Protein AF-A0A183DED2-F1 (afdb_monomer_lite)

Sequence (76 aa):
MRRGVIDLDLYKNTPKELLVGQISILGGCSAWLLLATFARLPVSTTHSITGATVGFGLVTRGGYGIQWAQIIEIGE

Secondary structure (DSSP, 8-state):
--SSSB-SGGGTT-HHHHHHHHHHHHHHHHHHHHHHHHTT----HHHHHHHHHHHHHHHHHGGGGB-HHHHHHHH-

Structure (mmCIF, N/CA/C/O backbone):
data_AF-A0A183DED2-F1
#
_entry.id   AF-A0A183DED2-F1
#
loop_
_atom_site.group_PDB
_atom_site.id
_atom_site.type_symbol
_atom_site.label_atom_id
_atom_site.label_alt_id
_atom_site.label_comp_id
_atom_site.label_asym_id
_atom_site.label_entity_id
_atom_site.label_seq_id
_atom_site.pdbx_PDB_ins_code
_atom_site.Cartn_x
_atom_site.Cartn_y
_atom_site.Cartn_z
_atom_site.occupancy
_atom_site.B_iso_or_equiv
_atom_site.auth_seq_id
_atom_site.auth_comp_id
_atom_site.auth_asym_id
_atom_site.auth_atom_id
_atom_site.pdbx_PDB_model_num
ATOM 1 N N . MET A 1 1 ? 2.584 2.663 6.083 1.00 59.34 1 MET A N 1
ATOM 2 C CA . MET A 1 1 ? 1.441 3.546 5.766 1.00 59.34 1 MET A CA 1
ATOM 3 C C . MET A 1 1 ? 1.961 4.957 5.528 1.00 59.34 1 MET A C 1
ATOM 5 O O . MET A 1 1 ? 2.727 5.448 6.353 1.00 59.34 1 MET A O 1
ATOM 9 N N . ARG A 1 2 ? 1.606 5.583 4.398 1.00 64.44 2 ARG A N 1
ATOM 10 C CA . ARG A 1 2 ? 1.956 6.986 4.113 1.00 64.44 2 ARG A CA 1
ATOM 11 C C . ARG A 1 2 ? 1.106 7.894 5.011 1.00 64.44 2 ARG A C 1
ATOM 13 O O . ARG A 1 2 ? -0.092 7.657 5.150 1.00 64.44 2 ARG A O 1
ATOM 20 N N . ARG A 1 3 ? 1.726 8.889 5.654 1.00 61.88 3 ARG A N 1
ATOM 21 C CA . ARG A 1 3 ? 1.002 9.844 6.510 1.00 61.88 3 ARG A CA 1
ATOM 22 C C . ARG A 1 3 ? 0.046 10.672 5.646 1.00 61.88 3 ARG A C 1
ATOM 24 O O . ARG A 1 3 ? 0.450 11.110 4.574 1.00 61.88 3 ARG A O 1
ATOM 31 N N . GLY A 1 4 ? -1.190 10.836 6.117 1.00 66.25 4 GLY A N 1
ATOM 32 C CA . GLY A 1 4 ? -2.206 11.689 5.499 1.00 66.25 4 GLY A CA 1
ATOM 33 C C . GLY A 1 4 ? -3.242 10.980 4.612 1.00 66.25 4 GLY A C 1
ATOM 34 O O . GLY A 1 4 ? -4.411 11.328 4.654 1.00 66.25 4 GLY A O 1
ATOM 35 N N . VAL A 1 5 ? -2.878 9.908 3.900 1.00 71.44 5 VAL A N 1
ATOM 36 C CA . VAL A 1 5 ? -3.794 9.229 2.948 1.00 71.44 5 VAL A CA 1
ATOM 37 C C . VAL A 1 5 ? -5.074 8.680 3.609 1.00 71.44 5 VAL A C 1
ATOM 39 O O . VAL A 1 5 ? -6.114 8.581 2.960 1.00 71.44 5 VAL A O 1
ATOM 42 N N . ILE A 1 6 ? -5.011 8.329 4.896 1.00 73.25 6 ILE A N 1
ATOM 43 C CA . ILE A 1 6 ? -6.149 7.834 5.682 1.00 73.25 6 ILE A CA 1
ATOM 44 C C . ILE A 1 6 ? -6.312 8.724 6.910 1.00 73.25 6 ILE A C 1
ATOM 46 O O . ILE A 1 6 ? -5.328 9.012 7.599 1.00 73.25 6 ILE A O 1
ATOM 50 N N . ASP A 1 7 ? -7.556 9.102 7.197 1.00 73.50 7 ASP A N 1
ATOM 51 C CA . ASP A 1 7 ? -7.918 9.834 8.406 1.00 73.50 7 ASP A CA 1
ATOM 52 C C . ASP A 1 7 ? -7.746 8.929 9.641 1.00 73.50 7 ASP A C 1
ATOM 54 O O . ASP A 1 7 ? -8.430 7.915 9.804 1.00 73.50 7 ASP A O 1
ATOM 58 N N . LEU A 1 8 ? -6.771 9.266 10.489 1.00 70.44 8 LEU A N 1
ATOM 59 C CA . LEU A 1 8 ? -6.421 8.502 11.689 1.00 70.44 8 LEU A CA 1
ATOM 60 C C . LEU A 1 8 ? -7.367 8.776 12.867 1.00 70.44 8 LEU A C 1
ATOM 62 O O . LEU A 1 8 ? -7.435 7.951 13.782 1.00 70.44 8 LEU A O 1
ATOM 66 N N . ASP A 1 9 ? -8.107 9.889 12.858 1.00 73.06 9 ASP A N 1
ATOM 67 C CA . ASP A 1 9 ? -9.068 10.214 13.916 1.00 73.06 9 ASP A CA 1
ATOM 68 C C . ASP A 1 9 ? -10.254 9.242 13.899 1.00 73.06 9 ASP A C 1
ATOM 70 O O . ASP A 1 9 ? -10.747 8.854 14.961 1.00 73.06 9 ASP A O 1
ATOM 74 N N . LEU A 1 10 ? -10.621 8.718 12.724 1.00 69.25 10 LEU A N 1
ATOM 75 C CA . LEU A 1 10 ? -11.626 7.653 12.579 1.00 69.25 10 LEU A CA 1
ATOM 76 C C . LEU A 1 10 ? -11.266 6.355 13.317 1.00 69.25 10 LEU A C 1
ATO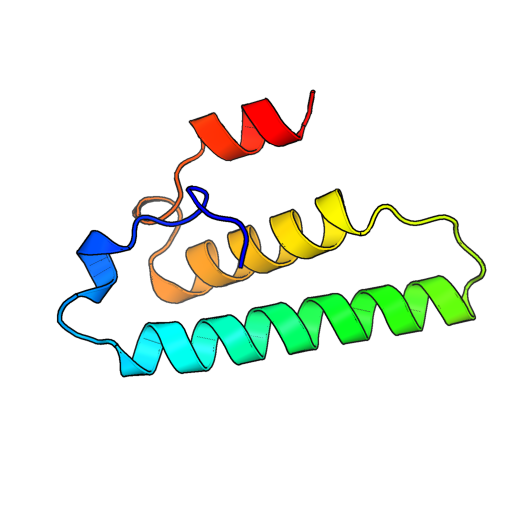M 78 O O . LEU A 1 10 ? -12.148 5.563 13.649 1.00 69.25 10 LEU A O 1
ATOM 82 N N . TYR A 1 11 ? -9.982 6.133 13.589 1.00 69.62 11 TYR A N 1
ATOM 83 C CA . TYR A 1 11 ? -9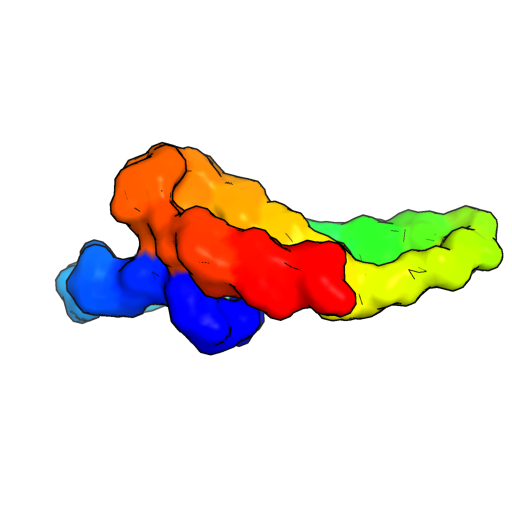.485 4.901 14.192 1.00 69.62 11 TYR A CA 1
ATOM 84 C C . TYR A 1 11 ? -8.986 5.071 15.633 1.00 69.62 11 TYR A C 1
ATOM 86 O O . TYR A 1 11 ? -8.525 4.098 16.237 1.00 69.62 11 TYR A O 1
ATOM 94 N N . LYS A 1 12 ? -9.117 6.267 16.229 1.00 72.19 12 LYS A N 1
ATOM 95 C CA . LYS A 1 12 ? -8.728 6.530 17.629 1.00 72.19 12 LYS A CA 1
ATOM 96 C C . LYS A 1 12 ? -9.375 5.569 18.629 1.00 72.19 12 LYS A C 1
ATOM 98 O O . LYS A 1 12 ? -8.750 5.205 19.619 1.00 72.19 12 LYS A O 1
ATOM 103 N N . ASN A 1 13 ? -10.607 5.137 18.356 1.00 77.50 13 ASN A N 1
ATOM 104 C CA . ASN A 1 13 ? -11.365 4.229 19.222 1.00 77.50 13 ASN A CA 1
ATOM 105 C C . ASN A 1 13 ? -11.105 2.734 18.930 1.00 77.50 13 ASN A C 1
ATOM 107 O O . ASN A 1 13 ? -11.512 1.876 19.712 1.00 77.50 13 ASN A O 1
ATOM 111 N N . THR A 1 14 ? -10.401 2.401 17.840 1.00 79.12 14 THR A N 1
ATOM 112 C CA . THR A 1 14 ? -10.127 1.018 17.404 1.00 79.12 14 THR A CA 1
ATOM 113 C C . THR A 1 14 ? -8.684 0.851 16.889 1.00 79.12 14 THR A C 1
ATOM 115 O O . THR A 1 14 ? -8.456 0.519 15.724 1.00 79.12 14 THR A O 1
ATOM 118 N N . PRO A 1 15 ? -7.660 0.979 17.757 1.00 77.88 15 PRO A N 1
ATOM 119 C CA . PRO A 1 15 ? -6.250 0.890 17.346 1.00 77.88 15 PRO A CA 1
ATOM 120 C C . PRO A 1 15 ? -5.868 -0.474 16.741 1.00 77.88 15 PRO A C 1
ATOM 122 O O . PRO A 1 15 ? -4.965 -0.566 15.911 1.00 77.88 15 PRO A O 1
ATOM 125 N N . LYS A 1 16 ? -6.588 -1.540 17.107 1.00 80.31 16 LYS A N 1
ATOM 126 C CA . LYS A 1 16 ? -6.420 -2.886 16.536 1.00 80.31 16 LYS A CA 1
ATOM 127 C C . LYS A 1 16 ? -6.710 -2.950 15.031 1.00 80.31 16 LYS A C 1
ATOM 129 O O . LYS A 1 16 ? -6.031 -3.687 14.324 1.00 80.31 16 LYS A O 1
ATOM 134 N N . GLU A 1 17 ? -7.663 -2.160 14.531 1.00 79.38 17 GLU A N 1
ATOM 135 C CA . GLU A 1 17 ? -7.994 -2.111 13.098 1.00 79.38 17 GLU A CA 1
ATOM 136 C C . GLU A 1 17 ? -6.860 -1.460 12.295 1.00 79.38 17 GLU A C 1
ATOM 138 O O . GLU A 1 17 ? -6.502 -1.948 11.224 1.00 79.38 17 GLU A O 1
ATOM 143 N N . LEU A 1 18 ? -6.228 -0.415 12.846 1.00 80.25 18 LEU A N 1
ATOM 144 C CA . LEU A 1 18 ? -5.051 0.211 12.235 1.00 80.25 18 LEU A CA 1
ATOM 145 C C . LEU A 1 18 ? -3.870 -0.746 12.158 1.00 80.25 18 LEU A C 1
ATOM 147 O O . LEU A 1 18 ? -3.185 -0.781 11.140 1.00 80.25 18 LEU A O 1
ATOM 151 N N . LEU A 1 19 ? -3.619 -1.509 13.223 1.00 84.56 19 LEU A N 1
ATOM 152 C CA . LEU A 1 19 ? -2.486 -2.428 13.273 1.00 84.56 19 LEU A CA 1
ATOM 153 C C . LEU A 1 19 ? -2.615 -3.520 12.203 1.00 84.56 19 LEU A C 1
ATOM 155 O O . LEU A 1 19 ? -1.685 -3.740 11.428 1.00 84.56 19 LEU A O 1
ATOM 159 N N . VAL A 1 20 ? -3.793 -4.145 12.116 1.00 85.25 20 VAL A N 1
ATOM 160 C CA . VAL A 1 20 ? -4.112 -5.125 11.067 1.00 85.25 20 VAL A CA 1
ATOM 161 C C . VAL A 1 20 ? -3.947 -4.487 9.691 1.00 85.25 20 VAL A C 1
ATOM 163 O O . VAL A 1 20 ? -3.299 -5.060 8.820 1.00 85.25 20 VAL A O 1
ATOM 166 N N . GLY A 1 21 ? -4.432 -3.257 9.524 1.00 84.94 21 GLY A N 1
ATOM 167 C CA . GLY A 1 21 ? -4.279 -2.515 8.284 1.00 84.94 21 GLY A CA 1
ATOM 168 C C . GLY A 1 21 ? -2.852 -2.252 7.860 1.00 84.94 21 GLY A C 1
ATOM 169 O O . GLY A 1 21 ? -2.503 -2.444 6.699 1.00 84.94 21 GLY A O 1
ATOM 170 N N . GLN A 1 22 ? -1.992 -1.856 8.792 1.00 84.69 22 GLN A N 1
ATOM 171 C CA . GLN A 1 22 ? -0.584 -1.634 8.492 1.00 84.69 22 GLN A CA 1
ATOM 172 C C . GLN A 1 22 ? 0.117 -2.923 8.064 1.00 84.69 22 GLN A C 1
ATOM 174 O O . GLN A 1 22 ? 0.902 -2.888 7.115 1.00 84.69 22 GLN A O 1
ATOM 179 N N . ILE A 1 23 ? -0.204 -4.052 8.698 1.00 89.12 23 ILE A N 1
ATOM 180 C CA . ILE A 1 23 ? 0.327 -5.363 8.312 1.00 89.12 23 ILE A CA 1
ATOM 181 C C . ILE A 1 23 ? -0.185 -5.756 6.920 1.00 89.12 23 ILE A C 1
ATOM 183 O O . ILE A 1 23 ? 0.610 -6.178 6.081 1.00 89.12 23 ILE A O 1
ATOM 187 N N . SER A 1 24 ? -1.471 -5.547 6.626 1.00 87.62 24 SER A N 1
ATOM 188 C CA . SER A 1 24 ? -2.048 -5.801 5.300 1.00 87.62 24 SER A CA 1
ATOM 189 C C . SER A 1 24 ? -1.422 -4.928 4.208 1.00 87.62 24 SER A C 1
ATOM 191 O O . SER A 1 24 ? -1.078 -5.441 3.145 1.00 87.62 24 SER A O 1
ATOM 193 N N . ILE A 1 25 ? -1.213 -3.631 4.466 1.00 87.81 25 ILE A N 1
ATOM 194 C CA . ILE A 1 25 ? -0.574 -2.699 3.521 1.00 87.81 25 ILE A CA 1
ATOM 195 C C . ILE A 1 25 ? 0.864 -3.137 3.225 1.00 87.81 25 ILE A C 1
ATOM 197 O O . ILE A 1 25 ? 1.273 -3.156 2.065 1.00 87.81 25 ILE A O 1
ATOM 201 N N . LEU A 1 26 ? 1.637 -3.488 4.258 1.00 88.31 26 LEU A N 1
ATOM 202 C CA . LEU A 1 26 ? 3.014 -3.960 4.094 1.00 88.31 26 LEU A CA 1
ATOM 203 C C . LEU A 1 26 ? 3.062 -5.292 3.345 1.00 88.31 26 LEU A C 1
ATOM 205 O O . LEU A 1 26 ? 3.869 -5.437 2.432 1.00 88.31 26 LEU A O 1
ATOM 209 N N . GLY A 1 27 ? 2.179 -6.232 3.689 1.00 90.25 27 GLY A N 1
ATOM 210 C CA . GLY A 1 27 ? 2.076 -7.530 3.027 1.00 90.25 27 GLY A CA 1
ATOM 211 C C . GLY A 1 27 ? 1.714 -7.403 1.548 1.00 90.25 27 GLY A C 1
ATOM 212 O O . GLY A 1 27 ? 2.406 -7.964 0.704 1.00 90.25 27 GLY A O 1
ATOM 213 N N . GLY A 1 28 ? 0.689 -6.613 1.217 1.00 87.38 28 GLY A N 1
ATOM 214 C CA . GLY A 1 28 ? 0.264 -6.383 -0.166 1.00 87.38 28 GLY A CA 1
ATOM 215 C C . GLY A 1 28 ? 1.315 -5.645 -0.996 1.00 87.38 28 GLY A C 1
ATOM 216 O O . GLY A 1 28 ? 1.621 -6.057 -2.113 1.00 87.38 28 GLY A O 1
ATOM 217 N N . CYS A 1 29 ? 1.928 -4.600 -0.431 1.00 88.69 29 CYS A N 1
ATOM 218 C CA . CYS A 1 29 ? 3.014 -3.876 -1.091 1.00 88.69 29 CYS A CA 1
ATOM 219 C C . CYS A 1 29 ? 4.232 -4.786 -1.315 1.00 88.69 29 CYS A C 1
ATOM 221 O O . CYS A 1 29 ? 4.772 -4.824 -2.415 1.00 88.69 29 CYS A O 1
ATOM 223 N N . SER A 1 30 ? 4.627 -5.572 -0.310 1.00 88.69 30 SER A N 1
ATOM 224 C CA . SER A 1 30 ? 5.739 -6.523 -0.417 1.00 88.69 30 SER A CA 1
ATOM 225 C C . SER A 1 30 ? 5.464 -7.603 -1.464 1.00 88.69 30 SER A C 1
ATOM 227 O O . SER A 1 30 ? 6.308 -7.846 -2.319 1.00 88.69 30 SER A O 1
ATOM 229 N N . ALA A 1 31 ? 4.265 -8.194 -1.476 1.00 89.75 31 ALA A N 1
ATOM 230 C CA . ALA A 1 31 ? 3.875 -9.178 -2.484 1.00 89.75 31 ALA A CA 1
ATOM 231 C C . ALA A 1 31 ? 3.939 -8.598 -3.907 1.00 89.75 31 ALA A C 1
ATOM 233 O O . ALA A 1 31 ? 4.487 -9.232 -4.808 1.00 89.75 31 ALA A O 1
ATOM 234 N N . TRP A 1 32 ? 3.444 -7.371 -4.102 1.00 86.25 32 TRP A N 1
ATOM 235 C CA . TRP A 1 32 ? 3.511 -6.680 -5.391 1.00 86.25 32 TRP A CA 1
ATOM 236 C C . TRP A 1 32 ? 4.949 -6.360 -5.815 1.00 86.25 32 TRP A C 1
ATOM 238 O O . TRP A 1 32 ? 5.333 -6.606 -6.957 1.00 86.25 32 TRP A O 1
ATOM 248 N N . LEU A 1 33 ? 5.772 -5.864 -4.888 1.00 86.75 33 LEU A N 1
ATOM 249 C CA . LEU A 1 33 ? 7.181 -5.570 -5.147 1.00 86.75 33 LEU A CA 1
ATOM 250 C C . LEU A 1 33 ? 7.982 -6.838 -5.452 1.00 86.75 33 LEU A C 1
ATOM 252 O O . LEU A 1 33 ? 8.826 -6.814 -6.343 1.00 86.75 33 LEU A O 1
ATOM 256 N N . LEU A 1 34 ? 7.707 -7.950 -4.768 1.00 88.31 34 LEU A N 1
ATOM 257 C CA . LEU A 1 34 ? 8.334 -9.244 -5.043 1.00 88.31 34 LEU A CA 1
ATOM 258 C C . LEU A 1 34 ? 7.966 -9.754 -6.439 1.00 88.31 34 LEU A C 1
ATOM 260 O O . LEU A 1 34 ? 8.854 -10.163 -7.187 1.00 88.31 34 LEU A O 1
ATOM 264 N N . LEU A 1 35 ? 6.688 -9.663 -6.823 1.00 87.31 35 LEU A N 1
ATOM 265 C CA . LEU A 1 35 ? 6.233 -10.000 -8.174 1.00 87.31 35 LEU A CA 1
ATOM 266 C C . LEU A 1 35 ? 6.915 -9.127 -9.236 1.00 87.31 35 LEU A C 1
ATOM 268 O O . LEU A 1 35 ? 7.435 -9.649 -10.221 1.00 87.31 35 LEU A O 1
ATOM 272 N N . ALA A 1 36 ? 6.976 -7.813 -9.022 1.00 85.75 36 ALA A N 1
ATOM 273 C CA . ALA A 1 36 ? 7.621 -6.887 -9.951 1.00 85.75 36 ALA A CA 1
ATOM 274 C C . ALA A 1 36 ? 9.140 -7.108 -10.054 1.00 85.75 36 ALA A C 1
ATOM 276 O O . ALA A 1 36 ? 9.703 -7.037 -11.147 1.00 85.75 36 ALA A O 1
ATOM 277 N N . THR A 1 37 ? 9.789 -7.443 -8.934 1.00 85.38 37 THR A N 1
ATOM 278 C CA . THR A 1 37 ? 11.214 -7.807 -8.888 1.00 85.38 37 THR A CA 1
ATOM 279 C C . THR A 1 37 ? 11.471 -9.068 -9.707 1.00 85.38 37 THR A C 1
ATOM 281 O O . THR A 1 37 ? 12.416 -9.109 -10.495 1.00 85.38 37 THR A O 1
ATOM 284 N N . PHE A 1 38 ? 10.603 -10.078 -9.586 1.00 87.25 38 PHE A N 1
ATOM 285 C CA . PHE A 1 38 ? 10.699 -11.304 -10.380 1.00 87.25 38 PHE A CA 1
ATOM 286 C C . PHE A 1 38 ? 10.476 -11.037 -11.877 1.00 87.25 38 PHE A C 1
ATOM 288 O O . PHE A 1 38 ? 11.174 -11.596 -12.721 1.00 87.25 38 PHE A O 1
ATOM 295 N N . ALA A 1 39 ? 9.563 -10.120 -12.205 1.00 87.12 39 ALA A N 1
ATOM 296 C CA . ALA A 1 39 ? 9.289 -9.670 -13.568 1.00 87.12 39 ALA A CA 1
ATOM 297 C C . ALA A 1 39 ? 10.344 -8.697 -14.141 1.00 87.12 39 ALA A C 1
ATOM 299 O O . ALA A 1 39 ? 10.231 -8.303 -15.300 1.00 87.12 39 ALA A O 1
ATOM 300 N N . ARG A 1 40 ? 11.368 -8.306 -13.360 1.00 84.06 40 ARG A N 1
ATOM 301 C CA . ARG A 1 40 ? 12.401 -7.309 -13.722 1.00 84.06 40 ARG A CA 1
ATOM 302 C C . ARG A 1 40 ? 11.834 -5.965 -14.206 1.00 84.06 40 ARG A C 1
ATOM 304 O O . ARG A 1 40 ? 12.476 -5.266 -14.989 1.00 84.06 40 ARG A O 1
ATOM 311 N N . LEU A 1 41 ? 10.643 -5.592 -13.740 1.00 80.69 41 LEU A N 1
ATOM 312 C CA . LEU A 1 41 ? 10.004 -4.329 -14.103 1.00 80.69 41 LEU A CA 1
ATOM 313 C C . LEU A 1 41 ? 10.448 -3.218 -13.135 1.00 80.69 41 LEU A C 1
ATOM 315 O O . LEU A 1 41 ? 10.370 -3.416 -11.919 1.00 80.69 41 LEU A O 1
ATOM 319 N N . PRO A 1 42 ? 10.886 -2.042 -13.628 1.00 75.62 42 PRO A N 1
ATOM 320 C CA . PRO A 1 42 ? 11.163 -0.898 -12.769 1.00 75.62 42 PRO A CA 1
ATOM 321 C C . PRO A 1 42 ? 9.840 -0.341 -12.229 1.00 75.62 42 PRO A C 1
ATOM 323 O O . PRO A 1 42 ? 9.112 0.360 -12.929 1.00 75.62 42 PRO A O 1
ATOM 326 N N . VAL A 1 43 ? 9.509 -0.671 -10.979 1.00 79.19 43 VAL A N 1
ATOM 327 C CA . VAL A 1 43 ? 8.309 -0.176 -10.290 1.00 79.19 43 VAL A CA 1
ATOM 328 C C . VAL A 1 43 ? 8.659 0.851 -9.222 1.00 79.19 43 VAL A C 1
ATOM 330 O O . VAL A 1 43 ? 9.639 0.715 -8.492 1.00 79.19 43 VAL A O 1
ATOM 333 N N . SER A 1 44 ? 7.816 1.875 -9.098 1.00 78.56 44 SER A N 1
ATOM 334 C CA . SER A 1 44 ? 7.958 2.887 -8.055 1.00 78.56 44 SER A CA 1
ATOM 335 C C . SER A 1 44 ? 7.330 2.395 -6.749 1.00 78.56 44 SER A C 1
ATOM 337 O O . SER A 1 44 ? 6.132 2.089 -6.669 1.00 78.56 44 SER A O 1
ATOM 339 N N . THR A 1 45 ? 8.144 2.326 -5.698 1.00 75.50 45 THR A N 1
ATOM 340 C CA . THR A 1 45 ? 7.713 1.952 -4.343 1.00 75.50 45 THR A CA 1
ATOM 341 C C . THR A 1 45 ? 6.701 2.950 -3.772 1.00 75.50 45 THR A C 1
ATOM 343 O O . THR A 1 45 ? 5.818 2.547 -3.014 1.00 75.50 45 THR A O 1
ATOM 346 N N . THR A 1 46 ? 6.751 4.221 -4.196 1.00 80.56 46 THR A N 1
ATOM 347 C CA . THR A 1 46 ? 5.797 5.272 -3.805 1.00 80.56 46 THR A CA 1
ATOM 348 C C . THR A 1 46 ? 4.382 4.964 -4.292 1.00 80.56 46 THR A C 1
ATOM 350 O O . THR A 1 46 ? 3.450 4.959 -3.491 1.00 80.56 46 THR A O 1
ATOM 353 N N . HIS A 1 47 ? 4.201 4.627 -5.572 1.00 79.75 47 HIS A N 1
ATOM 354 C CA . HIS A 1 47 ? 2.875 4.261 -6.086 1.00 79.75 47 HIS A CA 1
ATOM 355 C C . HIS A 1 47 ? 2.382 2.932 -5.514 1.00 79.75 47 HIS A C 1
ATOM 357 O O . HIS A 1 47 ? 1.198 2.798 -5.217 1.00 79.75 47 HIS A O 1
ATOM 363 N N . SER A 1 48 ? 3.289 1.979 -5.280 1.00 84.06 48 SER A N 1
ATOM 364 C CA . SER A 1 48 ? 2.939 0.676 -4.700 1.00 84.06 48 SER A CA 1
ATOM 365 C C . SER A 1 48 ? 2.408 0.814 -3.267 1.00 84.06 48 SER A C 1
ATOM 367 O O . SER A 1 48 ? 1.362 0.257 -2.931 1.00 84.06 48 SER A O 1
ATOM 369 N N . ILE A 1 49 ? 3.077 1.609 -2.420 1.00 82.94 49 ILE A N 1
ATOM 370 C CA . ILE A 1 49 ? 2.646 1.804 -1.030 1.00 82.94 49 ILE A CA 1
ATOM 371 C C . ILE A 1 49 ? 1.406 2.697 -0.926 1.00 82.94 49 ILE A C 1
ATOM 373 O O . ILE A 1 49 ? 0.558 2.455 -0.065 1.00 82.94 49 ILE A O 1
ATOM 377 N N . THR A 1 50 ? 1.271 3.700 -1.800 1.00 83.94 50 THR A N 1
ATOM 378 C CA . THR A 1 50 ? 0.076 4.551 -1.862 1.00 83.94 50 THR A CA 1
ATOM 379 C C . THR A 1 50 ? -1.123 3.734 -2.328 1.00 83.94 50 THR A C 1
ATOM 381 O O . THR A 1 50 ? -2.124 3.714 -1.623 1.00 83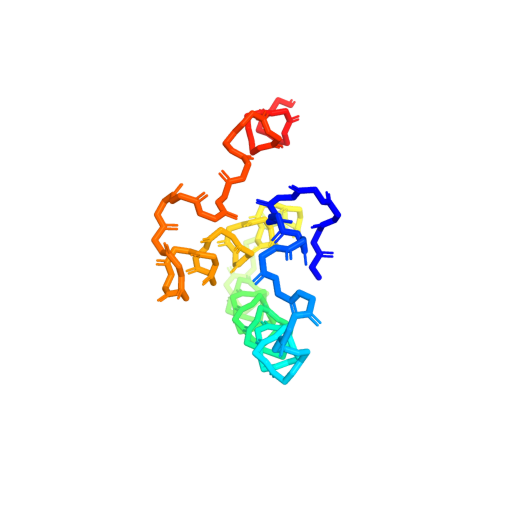.94 50 THR A O 1
ATOM 384 N N . GLY A 1 51 ? -1.002 2.954 -3.407 1.00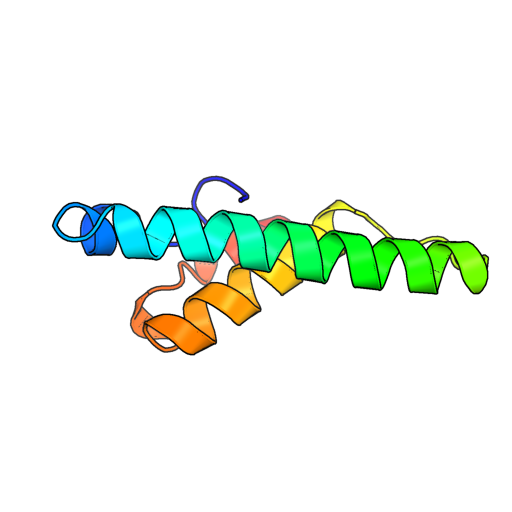 82.19 51 GLY A N 1
ATOM 385 C CA . GLY A 1 51 ? -2.065 2.066 -3.888 1.00 82.19 51 GLY A CA 1
ATOM 386 C C . GLY A 1 51 ? -2.503 1.034 -2.845 1.00 82.19 51 GLY A C 1
ATOM 387 O O . GLY A 1 51 ? -3.697 0.878 -2.599 1.00 82.19 51 GLY A O 1
ATOM 388 N N . ALA A 1 52 ? -1.553 0.401 -2.146 1.00 85.50 52 ALA A N 1
ATOM 389 C CA . ALA A 1 52 ? -1.865 -0.516 -1.048 1.00 85.50 52 ALA A CA 1
ATOM 390 C C . ALA A 1 52 ? -2.573 0.187 0.129 1.00 85.50 52 ALA A C 1
ATOM 392 O O . ALA A 1 52 ? -3.497 -0.371 0.719 1.00 85.50 52 ALA A O 1
ATOM 393 N N . THR A 1 53 ? -2.180 1.426 0.453 1.00 83.94 53 THR A N 1
ATOM 394 C CA . THR A 1 53 ? -2.822 2.235 1.506 1.00 83.94 53 THR A CA 1
ATOM 395 C C . THR A 1 53 ? -4.248 2.637 1.112 1.00 83.94 53 THR A C 1
ATOM 397 O O . THR A 1 53 ? -5.158 2.529 1.930 1.00 83.94 53 THR A O 1
ATOM 400 N N . VAL A 1 54 ? -4.463 3.037 -0.145 1.00 83.75 54 VAL A N 1
ATOM 401 C CA . VAL A 1 54 ? -5.786 3.380 -0.691 1.00 83.75 54 VAL A CA 1
ATOM 402 C C . VAL A 1 54 ? -6.699 2.159 -0.712 1.00 83.75 54 VAL A C 1
ATOM 404 O O . VAL A 1 54 ? -7.823 2.238 -0.225 1.00 83.75 54 VAL A O 1
ATOM 407 N N . GLY A 1 55 ? -6.210 1.014 -1.198 1.00 82.81 55 GLY A N 1
ATOM 408 C CA . GLY A 1 55 ? -6.964 -0.240 -1.205 1.00 82.81 55 GLY A CA 1
ATOM 409 C C . GLY A 1 55 ? -7.388 -0.672 0.199 1.00 82.81 55 GLY A C 1
ATOM 410 O O . GLY A 1 55 ? -8.543 -1.036 0.404 1.00 82.81 55 GLY A O 1
ATOM 411 N N . PHE A 1 56 ? -6.495 -0.553 1.186 1.00 83.38 56 PHE A N 1
ATOM 412 C CA . PHE A 1 56 ? -6.841 -0.816 2.582 1.00 83.38 56 PHE A CA 1
ATOM 413 C C . PHE A 1 56 ? -7.938 0.127 3.098 1.00 83.38 56 PHE A C 1
ATOM 415 O O . PHE A 1 56 ? -8.936 -0.352 3.632 1.00 83.38 56 PHE A O 1
ATOM 422 N N . GLY A 1 57 ? -7.790 1.442 2.900 1.00 79.88 57 GLY A N 1
ATOM 423 C CA . GLY A 1 57 ? -8.794 2.423 3.329 1.00 79.88 57 GLY A CA 1
ATOM 424 C C . GLY A 1 57 ? -10.165 2.197 2.683 1.00 79.88 57 GLY A C 1
ATOM 425 O O . GLY A 1 57 ? -11.196 2.353 3.339 1.00 79.88 57 GLY A O 1
ATOM 426 N N . LEU A 1 58 ? -10.176 1.756 1.420 1.00 82.19 58 LEU A N 1
ATOM 427 C CA . LEU A 1 58 ? -11.399 1.457 0.680 1.00 82.19 58 LEU A CA 1
ATOM 428 C C . LEU A 1 58 ? -12.118 0.228 1.256 1.00 82.19 58 LEU A C 1
ATOM 430 O O . LEU A 1 58 ? -13.340 0.237 1.375 1.00 82.19 58 LEU A O 1
ATOM 434 N N . VAL A 1 59 ? -11.367 -0.805 1.650 1.00 81.56 59 VAL A N 1
ATOM 435 C CA . VAL A 1 59 ? -11.911 -2.045 2.227 1.00 81.56 59 VAL A CA 1
ATOM 436 C C . VAL A 1 59 ? -12.435 -1.838 3.648 1.00 81.56 59 VAL A C 1
ATOM 438 O O . VAL A 1 59 ? -13.462 -2.409 4.003 1.00 81.56 59 VAL A O 1
ATOM 441 N N . THR A 1 60 ? -11.766 -1.035 4.477 1.00 75.31 60 THR A N 1
ATOM 442 C CA . THR A 1 60 ? -12.161 -0.888 5.887 1.00 75.31 60 THR A CA 1
ATOM 443 C C . THR A 1 60 ? -13.298 0.089 6.126 1.00 75.31 60 THR A C 1
ATOM 445 O O . THR A 1 60 ? -14.114 -0.141 7.017 1.00 75.31 60 THR A O 1
ATOM 448 N N . ARG A 1 61 ? -13.338 1.212 5.403 1.00 71.50 61 ARG A N 1
ATOM 449 C CA . ARG A 1 61 ? -14.291 2.305 5.673 1.00 71.50 61 ARG A CA 1
ATOM 450 C C . ARG A 1 61 ? -14.953 2.864 4.412 1.00 71.50 61 ARG A C 1
ATOM 452 O O . ARG A 1 61 ? -15.734 3.809 4.512 1.00 71.50 61 ARG A O 1
ATOM 459 N N . GLY A 1 62 ? -14.680 2.292 3.237 1.00 68.06 62 GLY A N 1
ATOM 460 C CA . GLY A 1 62 ? -15.124 2.850 1.960 1.00 68.06 62 GLY A CA 1
ATOM 461 C C . GLY A 1 62 ? -14.408 4.161 1.613 1.00 68.06 62 GLY A C 1
ATOM 462 O O . GLY A 1 62 ? -13.516 4.623 2.325 1.00 68.06 62 GLY A O 1
ATOM 463 N N . GLY A 1 63 ? -14.817 4.804 0.515 1.00 66.38 63 GLY A N 1
ATOM 464 C CA . GLY A 1 63 ? -14.206 6.052 0.029 1.00 66.38 63 GLY A CA 1
ATOM 465 C C . GLY A 1 63 ? -14.283 7.254 0.988 1.00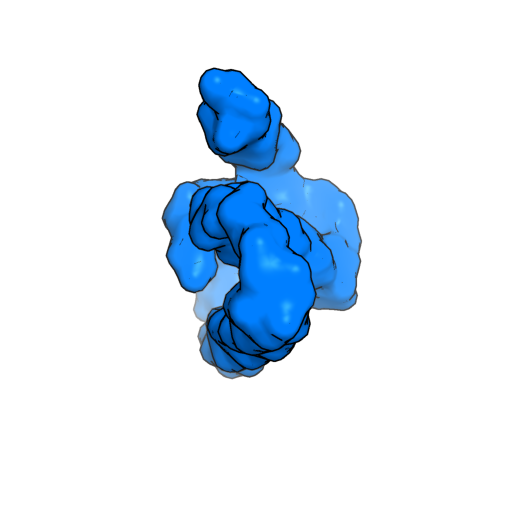 66.38 63 GLY A C 1
ATOM 466 O O . GLY A 1 63 ? -13.651 8.268 0.713 1.00 66.38 63 GLY A O 1
ATOM 467 N N . TYR A 1 64 ? -15.018 7.147 2.103 1.00 67.56 64 TYR A N 1
ATOM 468 C CA . TYR A 1 64 ? -15.174 8.194 3.122 1.00 67.56 64 TYR A CA 1
ATOM 469 C C . TYR A 1 64 ? -13.990 8.314 4.092 1.00 67.56 64 TYR A C 1
ATOM 471 O O . TYR A 1 64 ? -13.794 9.375 4.674 1.00 67.56 64 TYR A O 1
ATOM 479 N N . GLY A 1 65 ? -13.202 7.251 4.285 1.00 66.62 65 GLY A N 1
ATOM 480 C CA . GLY A 1 65 ? -12.039 7.268 5.187 1.00 66.62 65 GLY A CA 1
ATOM 481 C C . GLY A 1 65 ? -10.732 7.717 4.525 1.00 66.62 65 GLY A C 1
ATOM 482 O O . GLY A 1 65 ? -9.676 7.670 5.157 1.00 66.62 65 GLY A O 1
ATOM 483 N N . ILE A 1 66 ? -10.790 8.086 3.244 1.00 76.31 66 ILE A N 1
ATOM 484 C CA . ILE A 1 66 ? -9.630 8.325 2.386 1.00 76.31 66 ILE A CA 1
ATOM 485 C C . ILE A 1 66 ? -9.525 9.817 2.068 1.00 76.31 66 ILE A C 1
ATOM 487 O O . ILE A 1 66 ? -10.471 10.421 1.561 1.00 76.31 66 ILE A O 1
ATOM 491 N N . GLN A 1 67 ? -8.353 10.409 2.306 1.00 76.69 67 GLN A N 1
ATOM 492 C CA . GLN A 1 67 ? -8.073 11.787 1.903 1.00 76.69 67 GLN A CA 1
ATOM 493 C C . GLN A 1 67 ? -7.643 11.834 0.433 1.00 76.69 67 GLN A C 1
ATOM 495 O O . GLN A 1 67 ? -6.459 11.778 0.098 1.00 76.69 67 GLN A O 1
ATOM 500 N N . TRP A 1 68 ? -8.629 11.951 -0.459 1.00 73.06 68 TRP A N 1
ATOM 501 C CA . TRP A 1 68 ? -8.426 11.985 -1.912 1.00 73.06 68 TRP A CA 1
ATOM 502 C C . TRP A 1 68 ? -7.521 13.127 -2.387 1.00 73.06 68 TRP A C 1
ATOM 504 O O . TRP A 1 68 ? -6.731 12.927 -3.306 1.00 73.06 68 TRP A O 1
ATOM 514 N N . ALA A 1 69 ? -7.566 14.286 -1.722 1.00 71.06 69 ALA A N 1
ATOM 515 C CA . ALA A 1 69 ? -6.696 15.424 -2.031 1.00 71.06 69 ALA A CA 1
ATOM 516 C C . ALA A 1 69 ? -5.204 15.057 -1.941 1.00 71.06 69 ALA A C 1
ATOM 518 O O . ALA A 1 69 ? -4.408 15.441 -2.791 1.00 71.06 69 ALA A O 1
ATOM 519 N N . GLN A 1 70 ? -4.841 14.233 -0.960 1.00 71.25 70 GLN A N 1
ATOM 520 C CA . GLN A 1 70 ? -3.461 13.822 -0.731 1.00 71.25 70 GLN A CA 1
ATOM 521 C C . GLN A 1 70 ? -2.999 12.722 -1.688 1.00 71.25 70 GLN A C 1
ATOM 523 O O . GLN A 1 70 ? -1.807 12.565 -1.919 1.00 71.25 70 GLN A O 1
ATOM 528 N N . ILE A 1 71 ? -3.929 11.952 -2.261 1.00 73.50 71 ILE A N 1
ATOM 529 C CA . ILE A 1 71 ? -3.619 10.969 -3.309 1.00 73.50 71 ILE A CA 1
ATOM 530 C C . ILE A 1 71 ? -3.259 11.685 -4.610 1.00 73.50 71 ILE A C 1
ATOM 532 O O . ILE A 1 71 ? -2.324 11.264 -5.285 1.00 73.50 71 ILE A O 1
ATOM 536 N N . ILE A 1 72 ? -3.978 12.764 -4.932 1.00 70.25 72 ILE A N 1
ATOM 537 C CA . ILE A 1 72 ? -3.722 13.595 -6.114 1.00 70.25 72 ILE A CA 1
ATOM 538 C C . ILE A 1 72 ? -2.348 1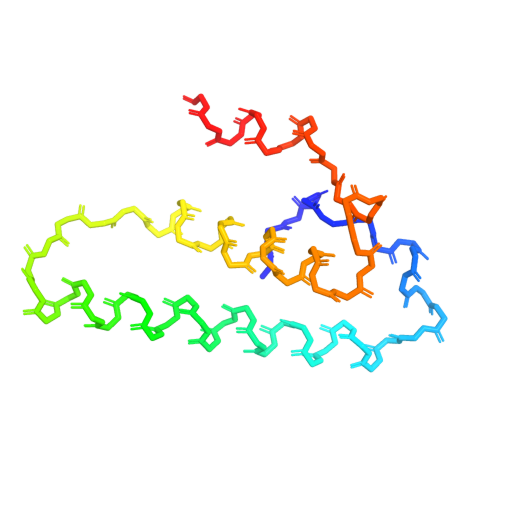4.267 -6.002 1.00 70.25 72 ILE A C 1
ATOM 540 O O . ILE A 1 72 ? -1.577 14.207 -6.950 1.00 70.25 72 ILE A O 1
ATOM 544 N N . GLU A 1 73 ? -1.989 14.789 -4.826 1.00 68.38 73 GLU A N 1
ATOM 545 C CA . GLU A 1 73 ? -0.665 15.384 -4.569 1.00 68.38 73 GLU A CA 1
ATOM 546 C C . GLU A 1 73 ? 0.500 14.381 -4.696 1.00 68.38 73 GLU A C 1
ATOM 548 O O . GLU A 1 73 ? 1.620 14.770 -4.992 1.00 68.38 73 GLU A O 1
ATOM 553 N N . ILE A 1 74 ? 0.263 13.080 -4.479 1.00 66.88 74 ILE A N 1
ATOM 554 C CA . ILE A 1 74 ? 1.284 12.025 -4.653 1.00 66.88 74 ILE A CA 1
ATOM 555 C C . ILE A 1 74 ? 1.377 11.554 -6.120 1.00 66.88 74 ILE A C 1
ATOM 557 O O . ILE A 1 74 ? 2.320 10.848 -6.483 1.00 66.88 74 ILE A O 1
ATOM 561 N N . GLY A 1 75 ? 0.362 11.856 -6.935 1.00 61.34 75 GLY A N 1
ATOM 562 C CA . GLY A 1 75 ? 0.295 11.486 -8.349 1.00 61.34 75 GLY A CA 1
ATOM 563 C C . GLY A 1 75 ? 1.012 12.454 -9.292 1.00 61.34 75 GLY A C 1
ATOM 564 O O . GLY A 1 75 ? 1.296 12.055 -10.421 1.00 61.34 75 GLY A O 1
ATOM 565 N N . GLU A 1 76 ? 1.293 13.674 -8.828 1.00 46.97 76 GLU A N 1
ATOM 566 C CA . GLU A 1 76 ? 2.129 14.693 -9.485 1.00 46.97 76 GLU A CA 1
ATOM 567 C C . GLU A 1 76 ? 3.604 14.550 -9.069 1.00 46.97 76 GLU A C 1
ATOM 569 O O . GLU A 1 76 ? 4.481 14.728 -9.945 1.00 46.97 76 GLU A O 1
#

InterPro domains:
  IPR001204 Phosphate transporter [PF01384] (1-74)
  IPR001204 Phosphate transporter [PTHR11101] (1-74)

Radius of gyration: 12.94 Å; chains: 1; bounding box: 28×27×33 Å

Foldseek 3Di:
DDPPFFDCVVCPVPVVLVVVLVVQLCVQLVVVVVVCVVVVHDDDSLCSSSVSNNVSQCVPPRPPRGDVVVSVVSVD

Organism: NCBI:txid637853

pLDDT: mean 78.05, std 8.66, range [46.97, 90.25]

=== Feature glossary ===
Feature key, reading from the visual/contextual features back to the raw sequence:

Rendered structure images. Six rendered views show the 3D structure from the faces of a cube — i.e. along ±x, ±y, ±z. Rendering representation is drawn randomly per protein from cartoon (secondary-structure ribbons), sticks (backbone bonds), or molecular surface; coloring is either N→C rainbow (blue at the N-terminus through red at the C-terminus) or one color per chain.

Contact-map, Ramachandran, and PAE plots. The contact map is a binary N×N matrix image: pixel (i, j) is dark where Cα_i and Cα_j are within 8 Å and |i−j|>4. Because the |i−j|>4 filter removes local helical contacts, off-diagonal stripes parallel to the main diagonal indicate parallel β-sheets; stripes perpendicular to it indicate antiparallel β-sheets. The Ramachandran plot scatters every residue's (φ, ψ) pair against the sterically allowed regions. The PAE heatmap renders the predicted-aligned-error matrix.

InterPro / GO / CATH / organism. Database cross-references. InterPro integrates a dozen domain/family signature databases into unified entries with residue-range hits. GO terms attach function/process/location labels with evidence codes. CATH codes position the fold in a four-level structural taxonomy. Organism is the NCBI-taxonomy species name.

Nearest PDB structures. The Foldseek neighbor list gives the closest experimentally determined structures in the PDB, ranked by structural alignment. TM-score near 1 means near-identical fold; near 0.3 means only rough topology match. This is how one finds what a novel AlphaFold prediction most resembles in the solved-structure universe.

Predicted aligned error. PAE(i, j) answers: if I align the predicted and true structures on residue i, how far off (in Å) do I expect residue j to be? A block-diagonal PAE matrix with low values on the blocks and high values off-diagonal is the signature of a multi-domain protein with confidently predicted domains but uncertain inter-domain orientation.

Solvent-accessible surface area. Accessible surface area quantifies burial. A residue with SASA near zero is packed into the hydrophobic core; one with SASA >100 Å² sits on the surface. Computed here via the Shrake–Rupley numerical algorithm with a 1.4 Å probe.

B-factor. B-factor (Debye–Waller factor) reflects atomic displacement in the crystal lattice. It is an experimental observable (units Å²), not a prediction; low values mean the atom is pinned down, high values mean it moves or is heterogeneous across the crystal.

pLDDT. For AlphaFold models, the B-factor field carries pLDDT — the model's own estimate of local accuracy on a 0–100 scale. Regions with pLDDT<50 should be treated as essentially unmodeled; they often correspond to intrinsically disordered segments.

Backbone torsions (φ/ψ). φ (phi) and ψ (psi) are the two rotatable backbone dihedrals per residue: φ is the C(i-1)–N–Cα–C torsion, ψ is the N–Cα–C–N(i+1) torsion, both in degrees on (−180°, 180°]. α-helical residues cluster near (−60°, −45°); β-strand residues near (−120°, +130°). A Ramachandran plot is simply a scatter of (φ, ψ) for every residue.

Radius of gyration, Cα contacts, bounding box. Radius of gyration (Rg) is the root-mean-square distance of Cα atoms from their centroid — a single number for overall size and compactness. A globular domain of N residues has Rg ≈ 2.2·N^0.38 Å; an extended or disordered chain has a much larger Rg. The Cα contact count is the number of residue pairs whose Cα atoms are within 8 Å and are more than four positions apart in sequence — a standard proxy for tertiary packing density. The bounding box is the smallest axis-aligned box enclosing all Cα atoms.

Secondary structure (3-state, P-SEA). Three-state secondary structure (P-SEA) collapses the eight DSSP classes into helix (a), strand (b), and coil (c). P-SEA assigns these from Cα geometry alone — distances and angles — without requiring backbone oxygens, so it works on any Cα trace.

Secondary structure (8-state, DSSP). DSSP 8-state secondary structure assigns each residue one of H (α-helix), G (3₁₀-helix), I (π-helix), E (extended β-strand), B (isolated β-bridge), T (hydrogen-bonded turn), S (bend), or '-' (coil). The assignment is computed from backbone hydrogen-bond geometry via the Kabsch–Sander algorithm.

Foldseek 3Di. A 3Di character summarizes, for each residue, the relative orientation of the Cα frame of its nearest spatial neighbor. Because it encodes fold topology rather than chemistry, 3Di alignments detect remote structural similarity that sequence alignment misses.

mmCIF coordinates. The mmCIF block holds the 3D Cartesian coordinates of each backbone atom (N, Cα, C, O) in ångströms. mmCIF is the PDB's canonical archive format — a tagged-loop text representation of the atomic model.

Sequence. Sequence gives the chain of amino acids in standard one-letter code (A=alanine, C=cysteine, …, Y=tyrosine), read N→C. It is the only feature that is directly encoded by the gene; all structural features are derived from the folded form of this sequence.